Protein AF-A0A842R7E7-F1 (afdb_monomer_lite)

Foldseek 3Di:
DDPPPPVPDDDDDPPLLVLLQPAFFLVSLVVLLVVLVVLVVVLVVLCPPCPLVVLVVVLVVLNVVSVVQSVVCVVVVGTRDNVSSVSSSVSVVSSVVSCVVSVPDD

Structure (mmCIF, N/CA/C/O backbone):
data_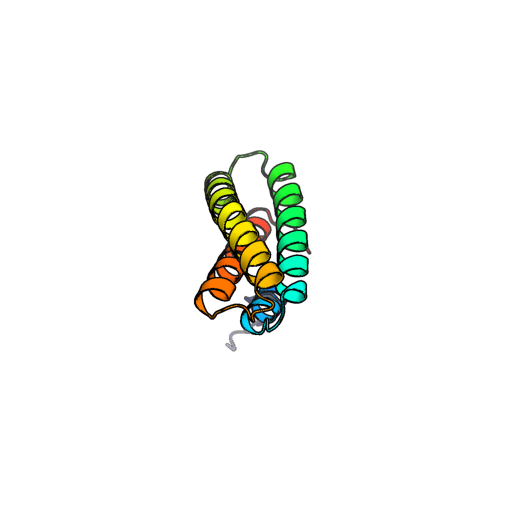AF-A0A842R7E7-F1
#
_entry.id   AF-A0A842R7E7-F1
#
loop_
_atom_site.group_PDB
_atom_site.id
_atom_site.type_symbol
_atom_site.label_atom_id
_atom_site.label_alt_id
_atom_site.label_comp_id
_atom_site.label_asym_id
_atom_site.label_entity_id
_atom_site.label_seq_id
_atom_site.pdbx_PDB_ins_code
_atom_site.Cartn_x
_atom_site.Cartn_y
_atom_site.Cartn_z
_atom_site.occupancy
_atom_site.B_iso_or_equiv
_atom_site.auth_seq_id
_atom_site.auth_comp_id
_atom_site.auth_asym_id
_atom_site.auth_atom_id
_atom_site.pdbx_PDB_model_num
ATOM 1 N N . MET A 1 1 ? -23.681 -11.125 -35.666 1.00 34.75 1 MET A N 1
ATOM 2 C CA . MET A 1 1 ? -22.249 -10.933 -35.370 1.00 34.75 1 MET A CA 1
ATOM 3 C C . MET A 1 1 ? -22.162 -10.675 -33.877 1.00 34.75 1 MET A C 1
ATOM 5 O O . MET A 1 1 ? -22.491 -9.588 -33.425 1.00 34.75 1 MET A O 1
ATOM 9 N N . THR A 1 2 ? -21.932 -11.731 -33.105 1.00 36.00 2 THR A N 1
ATOM 10 C CA . THR A 1 2 ? -21.932 -11.672 -31.642 1.00 36.00 2 THR A CA 1
ATOM 11 C C . THR A 1 2 ? -20.578 -11.124 -31.230 1.00 36.00 2 THR A C 1
ATOM 13 O O . THR A 1 2 ? -19.557 -11.721 -31.560 1.00 36.00 2 THR A O 1
ATOM 16 N N . ILE A 1 3 ? -20.560 -9.963 -30.580 1.00 36.88 3 ILE A N 1
ATOM 17 C CA . ILE A 1 3 ? -19.347 -9.458 -29.943 1.00 36.88 3 ILE A CA 1
ATOM 18 C C . ILE A 1 3 ? -19.001 -10.489 -28.869 1.00 36.88 3 ILE A C 1
ATOM 20 O O . ILE A 1 3 ? -19.717 -10.615 -27.877 1.00 36.88 3 ILE A O 1
ATOM 24 N N . SER A 1 4 ? -17.953 -11.277 -29.119 1.00 29.06 4 SER A N 1
ATOM 25 C CA . SER A 1 4 ? -17.272 -12.042 -28.083 1.00 29.06 4 SER A CA 1
ATOM 26 C C . SER A 1 4 ? -16.732 -11.019 -27.096 1.00 29.06 4 SER A C 1
ATOM 28 O O . SER A 1 4 ? -15.698 -10.396 -27.328 1.00 29.06 4 SER A O 1
ATOM 30 N N . LEU A 1 5 ? -17.484 -10.767 -26.030 1.00 39.00 5 LEU A N 1
ATOM 31 C CA . LEU A 1 5 ? -16.919 -10.188 -24.827 1.00 39.00 5 LEU A CA 1
ATOM 32 C C . LEU A 1 5 ? -16.039 -11.283 -24.228 1.00 39.00 5 LEU A C 1
ATOM 34 O O . LEU A 1 5 ? -16.482 -12.040 -23.365 1.00 39.00 5 LEU A O 1
ATOM 38 N N . ASP A 1 6 ? -14.795 -11.364 -24.703 1.00 37.47 6 ASP A N 1
ATOM 39 C CA . ASP A 1 6 ? -13.692 -11.964 -23.958 1.00 37.47 6 ASP A CA 1
ATOM 40 C C . ASP A 1 6 ? -13.470 -11.114 -22.699 1.00 37.47 6 ASP A C 1
ATOM 42 O O . ASP A 1 6 ? -12.553 -10.307 -22.568 1.00 37.47 6 ASP A O 1
ATOM 46 N N . TYR A 1 7 ? -14.393 -11.271 -21.754 1.00 42.31 7 TYR A N 1
ATOM 47 C CA . TYR A 1 7 ? -14.391 -10.696 -20.417 1.00 42.31 7 TYR A CA 1
ATOM 48 C C . TYR A 1 7 ? -13.424 -11.493 -19.531 1.00 42.31 7 TYR A C 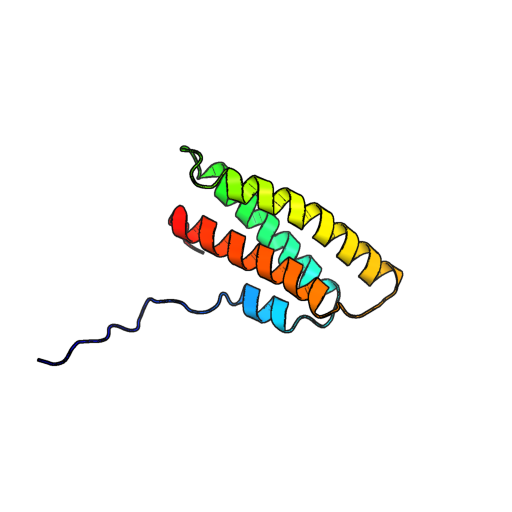1
ATOM 50 O O . TYR A 1 7 ? -13.783 -11.944 -18.447 1.00 42.31 7 TYR A O 1
ATOM 58 N N . LYS A 1 8 ? -12.216 -11.781 -20.030 1.00 38.97 8 LYS A N 1
ATOM 59 C CA . LYS A 1 8 ? -11.253 -12.634 -19.322 1.00 38.97 8 LYS A CA 1
ATOM 60 C C . LYS A 1 8 ? -10.059 -11.906 -18.722 1.00 38.97 8 LYS A C 1
ATOM 62 O O . LYS A 1 8 ? -9.396 -12.509 -17.894 1.00 38.97 8 LYS A O 1
ATOM 67 N N . GLU A 1 9 ? -9.820 -10.626 -19.017 1.00 42.84 9 GLU A N 1
ATOM 68 C CA . GLU A 1 9 ? -8.595 -9.958 -18.525 1.00 42.84 9 GLU A CA 1
ATOM 69 C C . GLU A 1 9 ? -8.764 -8.482 -18.111 1.00 42.84 9 GLU A C 1
ATOM 71 O O . GLU A 1 9 ? -7.784 -7.762 -17.943 1.00 42.84 9 GLU A O 1
ATOM 76 N N . SER A 1 10 ? -9.993 -7.988 -17.906 1.00 40.25 10 SER A N 1
ATOM 77 C CA . SER A 1 10 ? -10.224 -6.569 -17.585 1.00 40.25 10 SER A CA 1
ATOM 78 C C . SER A 1 10 ? -10.752 -6.352 -16.161 1.00 40.25 10 SER A C 1
ATOM 80 O O . SER A 1 10 ? -11.931 -6.555 -15.885 1.00 40.25 10 SER A O 1
ATOM 82 N N . LYS A 1 11 ? -9.865 -5.849 -15.288 1.00 48.53 11 LYS A N 1
ATOM 83 C CA . LYS A 1 11 ? -10.160 -5.084 -14.055 1.00 48.53 11 LYS A CA 1
ATOM 84 C C . LY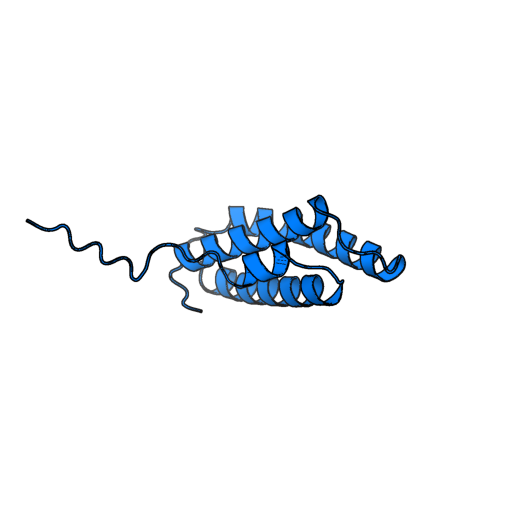S A 1 11 ? -10.843 -5.827 -12.898 1.00 48.53 11 LYS A C 1
ATOM 86 O O . LYS A 1 11 ? -11.844 -5.355 -12.359 1.00 48.53 11 LYS A O 1
ATOM 91 N N . ALA A 1 12 ? -10.253 -6.920 -12.421 1.00 55.56 12 ALA A N 1
ATOM 92 C CA . ALA A 1 12 ? -10.496 -7.301 -11.032 1.00 55.56 12 ALA A CA 1
ATOM 93 C C . ALA A 1 12 ? -9.923 -6.199 -10.125 1.00 55.56 12 ALA A C 1
ATOM 95 O O . ALA A 1 12 ? -8.774 -5.787 -10.292 1.00 55.56 12 ALA A O 1
ATOM 96 N N . ILE A 1 13 ? -10.733 -5.691 -9.193 1.00 61.47 13 ILE A N 1
ATOM 97 C CA . ILE A 1 13 ? -10.207 -4.930 -8.059 1.00 61.47 13 ILE A CA 1
ATOM 98 C C . ILE A 1 13 ? -9.125 -5.806 -7.423 1.00 61.47 13 ILE A C 1
ATOM 100 O O . ILE A 1 13 ? -9.394 -6.971 -7.133 1.00 61.47 13 ILE A O 1
ATOM 104 N N . SER A 1 14 ? -7.917 -5.267 -7.239 1.00 80.75 14 SER A N 1
ATOM 105 C CA . SER A 1 14 ? -6.827 -6.004 -6.599 1.00 80.75 14 SER A CA 1
ATOM 106 C C . SER A 1 14 ? -7.300 -6.597 -5.274 1.00 80.75 14 SER A C 1
ATOM 108 O O . SER A 1 14 ? -7.927 -5.904 -4.469 1.00 80.75 14 SER A O 1
ATOM 110 N N . GLU A 1 15 ? -6.992 -7.870 -5.030 1.00 85.94 15 GLU A N 1
ATOM 111 C CA . GLU A 1 15 ? -7.320 -8.546 -3.768 1.00 85.94 15 GLU A CA 1
ATOM 112 C C . GLU A 1 15 ? -6.781 -7.762 -2.563 1.00 85.94 15 GLU A C 1
ATOM 114 O O . GLU A 1 15 ? -7.428 -7.686 -1.518 1.00 85.94 15 GLU A O 1
ATOM 119 N N . LEU A 1 16 ? -5.641 -7.086 -2.744 1.00 89.06 16 LEU A N 1
ATOM 120 C CA . LEU A 1 16 ? -5.052 -6.204 -1.744 1.00 89.06 16 LEU A CA 1
ATOM 121 C C . LEU A 1 16 ? -5.941 -4.983 -1.455 1.00 89.06 16 LEU A C 1
ATOM 123 O O . LEU A 1 16 ? -6.074 -4.581 -0.301 1.00 89.06 16 LEU A O 1
ATOM 127 N N . LEU A 1 17 ? -6.610 -4.421 -2.469 1.00 91.12 17 LEU A N 1
ATOM 128 C CA . LEU A 1 17 ? -7.522 -3.287 -2.284 1.00 91.12 17 LEU A CA 1
ATOM 129 C C . LEU A 1 17 ? -8.770 -3.724 -1.509 1.00 91.12 17 LEU A C 1
ATOM 131 O O . LEU A 1 17 ? -9.210 -3.022 -0.597 1.00 91.12 17 LEU A O 1
ATOM 135 N N . ILE A 1 18 ? -9.294 -4.916 -1.811 1.00 90.12 18 ILE A N 1
ATOM 136 C CA . ILE A 1 18 ? -10.399 -5.526 -1.056 1.00 90.12 18 ILE A CA 1
ATOM 137 C C . ILE A 1 18 ? -9.975 -5.739 0.403 1.00 90.12 18 ILE A C 1
ATOM 139 O O . ILE A 1 18 ? -10.689 -5.310 1.314 1.00 90.12 18 ILE A O 1
ATOM 143 N N . LYS A 1 19 ? -8.789 -6.315 0.640 1.00 91.31 19 LYS A N 1
ATOM 144 C CA . LYS A 1 19 ? -8.232 -6.533 1.984 1.00 91.31 19 LYS A CA 1
ATOM 145 C C . LYS A 1 19 ? -8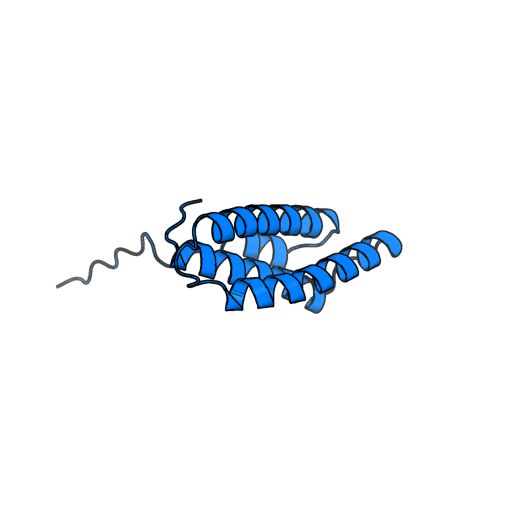.177 -5.231 2.793 1.00 91.31 19 LYS A C 1
ATOM 147 O O . LYS A 1 19 ? -8.664 -5.201 3.924 1.00 91.31 19 LYS A O 1
ATOM 152 N N . VAL A 1 20 ? -7.690 -4.140 2.198 1.00 93.44 20 VAL A N 1
ATOM 153 C CA . VAL A 1 20 ? -7.630 -2.817 2.847 1.00 93.44 20 VAL A CA 1
ATOM 154 C C . VAL A 1 20 ? -9.016 -2.249 3.148 1.00 93.44 20 VAL A C 1
ATOM 156 O O . VAL A 1 20 ? -9.260 -1.785 4.264 1.00 93.44 20 VAL A O 1
ATOM 159 N N . THR A 1 21 ? -9.954 -2.307 2.195 1.00 88.69 21 THR A N 1
ATOM 160 C CA . THR A 1 21 ? -11.314 -1.761 2.396 1.00 88.69 21 THR A CA 1
ATOM 161 C C . THR A 1 21 ? -12.055 -2.421 3.560 1.00 88.69 21 THR A C 1
ATOM 163 O O . THR A 1 21 ? -12.872 -1.784 4.233 1.00 88.69 21 THR A O 1
ATOM 166 N N . HIS A 1 22 ? -11.717 -3.676 3.853 1.00 89.75 22 HIS A N 1
ATOM 167 C CA . HIS A 1 22 ? -12.283 -4.448 4.952 1.00 89.75 22 HIS A CA 1
ATOM 168 C C . HIS A 1 22 ? -11.367 -4.561 6.173 1.00 89.75 22 HIS A C 1
ATOM 170 O O . HIS A 1 22 ? -11.740 -5.247 7.128 1.00 89.75 22 HIS A O 1
ATOM 176 N N . ALA A 1 23 ? -10.225 -3.868 6.197 1.00 91.56 23 ALA A N 1
ATOM 177 C CA . ALA A 1 23 ? -9.306 -3.899 7.325 1.00 91.56 23 ALA A CA 1
ATOM 178 C C . ALA A 1 23 ? -10.022 -3.469 8.614 1.00 91.56 23 ALA A C 1
ATOM 180 O O . ALA A 1 23 ? -10.737 -2.461 8.656 1.00 91.56 23 ALA A O 1
ATOM 181 N N . LYS A 1 24 ? -9.866 -4.275 9.666 1.00 90.44 24 LYS A N 1
ATOM 182 C CA . LYS A 1 24 ? -10.433 -4.018 11.001 1.00 90.44 24 LYS A CA 1
ATOM 183 C C . LYS A 1 24 ? -9.370 -3.959 12.088 1.00 90.44 24 LYS A C 1
ATOM 185 O O . LYS A 1 24 ? -9.715 -3.641 13.224 1.00 90.44 24 LYS A O 1
ATOM 190 N N . THR A 1 25 ? -8.129 -4.288 11.753 1.00 8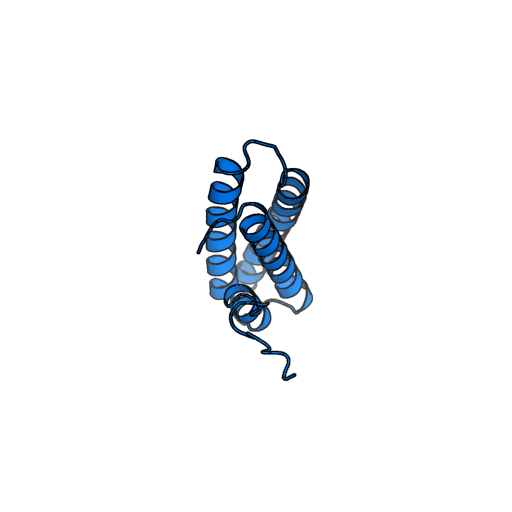9.06 25 THR A N 1
ATOM 191 C CA . THR A 1 25 ? -7.035 -4.439 12.704 1.00 89.06 25 THR A CA 1
ATOM 192 C C . THR A 1 25 ? -5.766 -3.795 12.155 1.00 89.06 25 THR A C 1
ATOM 194 O O . THR A 1 25 ? -5.685 -3.500 10.959 1.00 89.06 25 THR A O 1
ATOM 197 N N . PHE A 1 26 ? -4.825 -3.546 13.061 1.00 91.06 26 PHE A N 1
ATOM 198 C CA . PHE A 1 26 ? -3.503 -3.005 12.769 1.00 91.06 26 PHE A CA 1
ATOM 199 C C . PHE A 1 26 ? -2.729 -3.915 11.810 1.00 91.06 26 PHE A C 1
ATOM 201 O O . PHE A 1 26 ? -2.256 -3.456 10.777 1.00 91.06 26 PHE A O 1
ATOM 208 N N . GLU A 1 27 ? -2.719 -5.214 12.102 1.00 93.00 27 GLU A N 1
ATOM 209 C CA . GLU A 1 27 ? -1.926 -6.235 11.412 1.00 93.00 27 GLU A CA 1
ATOM 210 C C . GLU A 1 27 ? -2.288 -6.309 9.925 1.00 93.00 27 GLU A C 1
ATOM 212 O O . GLU A 1 27 ? -1.421 -6.405 9.066 1.00 93.00 27 GLU A O 1
ATOM 217 N N . ILE A 1 28 ? -3.576 -6.165 9.584 1.00 93.62 28 ILE A N 1
ATOM 218 C CA . ILE A 1 28 ? -4.013 -6.150 8.181 1.00 93.62 28 ILE A CA 1
ATOM 219 C C . ILE A 1 28 ? -3.395 -4.969 7.421 1.00 93.62 28 ILE A C 1
ATOM 221 O O . ILE A 1 28 ? -3.036 -5.116 6.251 1.00 93.62 28 ILE A O 1
ATOM 225 N N . LEU A 1 29 ? -3.325 -3.793 8.050 1.00 94.94 29 LEU A N 1
ATOM 226 C CA . LEU A 1 29 ? -2.755 -2.600 7.427 1.00 94.94 29 LEU A CA 1
ATOM 227 C C . LEU A 1 29 ? -1.229 -2.674 7.365 1.00 94.94 29 LEU A C 1
ATOM 229 O O . LEU A 1 29 ? -0.667 -2.290 6.344 1.00 94.94 29 LEU A O 1
ATOM 233 N N . GLU A 1 30 ? -0.585 -3.208 8.400 1.00 95.56 30 GLU A N 1
ATOM 234 C CA . GLU A 1 30 ? 0.861 -3.445 8.439 1.00 95.56 30 GLU A CA 1
ATOM 235 C C . GLU A 1 30 ? 1.301 -4.409 7.328 1.00 95.56 30 GLU A C 1
ATOM 237 O O . GLU A 1 30 ? 2.077 -4.017 6.460 1.00 95.56 30 GLU A O 1
ATOM 242 N N . GLU A 1 31 ? 0.693 -5.597 7.238 1.00 95.31 31 GLU A N 1
ATOM 243 C CA . GLU A 1 31 ? 0.966 -6.569 6.165 1.00 95.31 31 GLU A CA 1
ATOM 244 C C . GLU A 1 31 ? 0.722 -5.978 4.766 1.00 95.31 31 GLU A C 1
ATOM 246 O O . GLU A 1 31 ? 1.382 -6.325 3.784 1.00 95.31 31 GLU A O 1
ATOM 251 N N . THR A 1 32 ? -0.279 -5.099 4.641 1.00 94.69 32 THR A N 1
ATOM 252 C CA . THR A 1 32 ? -0.547 -4.418 3.370 1.00 94.69 32 THR A CA 1
ATOM 253 C C . THR A 1 32 ? 0.578 -3.442 3.039 1.00 94.69 32 THR A C 1
ATOM 255 O O . THR A 1 32 ? 1.000 -3.386 1.883 1.00 94.69 32 THR A O 1
ATOM 258 N N . LEU A 1 33 ? 1.062 -2.680 4.022 1.00 96.31 33 LEU A N 1
ATOM 259 C CA . LEU A 1 33 ? 2.145 -1.726 3.821 1.00 96.31 33 LEU A CA 1
ATOM 260 C C . LEU A 1 33 ? 3.423 -2.426 3.370 1.00 96.31 33 LEU A C 1
ATOM 262 O O . LEU A 1 33 ? 3.964 -2.040 2.337 1.00 96.31 33 LEU A O 1
ATOM 266 N N . GLU A 1 34 ? 3.823 -3.493 4.062 1.00 96.12 34 GLU A N 1
ATOM 267 C CA . GLU A 1 34 ? 5.005 -4.291 3.712 1.00 96.12 34 GLU A CA 1
ATOM 268 C C . GLU A 1 34 ? 4.941 -4.761 2.254 1.00 96.12 34 GLU A C 1
ATOM 270 O O . GLU A 1 34 ? 5.873 -4.557 1.473 1.00 96.12 34 GLU A O 1
ATOM 275 N N . LYS A 1 35 ? 3.788 -5.301 1.831 1.00 94.62 35 LYS A N 1
ATOM 276 C CA . LYS A 1 35 ? 3.601 -5.753 0.448 1.00 94.62 35 LYS A CA 1
ATOM 277 C C . LYS A 1 35 ? 3.716 -4.614 -0.564 1.00 94.62 35 LYS A C 1
ATOM 279 O O . LYS A 1 35 ? 4.257 -4.810 -1.652 1.00 94.62 35 LYS A O 1
ATOM 284 N N . ILE A 1 36 ? 3.175 -3.440 -0.240 1.00 95.25 36 ILE A N 1
ATOM 285 C CA . ILE A 1 36 ? 3.264 -2.260 -1.106 1.00 95.25 36 ILE A CA 1
ATOM 286 C C . ILE A 1 36 ? 4.718 -1.793 -1.213 1.00 95.25 36 ILE A C 1
ATOM 288 O O . ILE A 1 36 ? 5.163 -1.496 -2.319 1.00 95.25 36 ILE A O 1
ATOM 292 N N . GLU A 1 37 ? 5.456 -1.743 -0.104 1.00 96.06 37 GLU A N 1
ATOM 293 C CA . GLU A 1 37 ? 6.868 -1.348 -0.088 1.00 96.06 37 GLU A CA 1
ATOM 294 C C . GLU A 1 37 ? 7.728 -2.280 -0.949 1.00 96.06 37 GLU A C 1
ATOM 296 O O . GLU A 1 37 ? 8.475 -1.802 -1.806 1.00 96.06 37 GLU A O 1
ATOM 301 N N . GLU A 1 38 ? 7.561 -3.597 -0.804 1.00 95.31 38 GLU A N 1
ATOM 302 C CA . GLU A 1 38 ? 8.219 -4.593 -1.661 1.00 95.31 38 GLU A CA 1
ATOM 303 C C . GLU A 1 38 ? 7.933 -4.355 -3.148 1.00 95.31 38 GLU A C 1
ATOM 305 O O . GLU A 1 38 ? 8.840 -4.370 -3.986 1.00 95.31 38 GLU A O 1
ATOM 310 N N . ASP A 1 39 ? 6.667 -4.107 -3.487 1.00 94.56 39 ASP A N 1
ATOM 311 C CA . ASP A 1 39 ? 6.268 -3.870 -4.868 1.00 94.56 39 ASP A CA 1
ATOM 312 C C . ASP A 1 39 ? 6.839 -2.548 -5.402 1.00 94.56 39 ASP A C 1
ATOM 314 O O . ASP A 1 39 ? 7.196 -2.477 -6.576 1.00 94.56 39 ASP A O 1
ATOM 318 N N . PHE A 1 40 ? 6.979 -1.508 -4.574 1.00 94.62 40 PHE A N 1
ATOM 319 C CA . PHE A 1 40 ? 7.606 -0.246 -4.985 1.00 94.62 40 PHE A CA 1
ATOM 320 C C . PHE A 1 40 ? 9.120 -0.358 -5.172 1.00 94.62 40 PHE A C 1
ATOM 322 O O . PHE A 1 40 ? 9.659 0.290 -6.072 1.00 94.62 40 PHE A O 1
ATOM 329 N N . ILE A 1 41 ? 9.803 -1.216 -4.409 1.00 93.75 41 ILE A N 1
ATOM 330 C CA . ILE A 1 41 ? 11.204 -1.578 -4.678 1.00 93.75 41 ILE A CA 1
ATOM 331 C C . ILE A 1 41 ? 11.307 -2.248 -6.056 1.00 93.75 41 ILE A C 1
ATOM 333 O O . ILE A 1 41 ? 12.164 -1.887 -6.871 1.00 93.75 41 ILE A O 1
ATOM 337 N N . LEU A 1 42 ? 10.395 -3.178 -6.353 1.00 93.06 42 LEU A N 1
ATOM 338 C CA . LEU A 1 42 ? 10.341 -3.853 -7.647 1.00 93.06 42 LEU A CA 1
ATOM 339 C C . LEU A 1 42 ? 10.053 -2.870 -8.793 1.00 93.06 42 LEU A C 1
ATOM 341 O O . LEU A 1 42 ? 10.797 -2.856 -9.774 1.00 93.06 42 LEU A O 1
ATOM 345 N N . ILE A 1 43 ? 9.043 -2.008 -8.647 1.00 93.12 43 ILE A N 1
ATOM 346 C CA . ILE A 1 43 ? 8.701 -0.939 -9.601 1.00 93.12 43 ILE A CA 1
ATOM 347 C C . ILE A 1 43 ? 9.924 -0.062 -9.871 1.00 93.12 43 ILE A C 1
ATOM 349 O O . ILE A 1 43 ? 10.284 0.138 -11.028 1.00 93.12 43 ILE A O 1
ATOM 353 N N . HIS A 1 44 ? 10.599 0.411 -8.820 1.00 93.00 44 HIS A N 1
ATOM 354 C CA . HIS A 1 44 ? 11.766 1.279 -8.958 1.00 93.00 44 HIS A CA 1
ATOM 355 C C . HIS A 1 44 ? 12.906 0.601 -9.729 1.00 93.00 44 HIS A C 1
ATOM 357 O O . HIS A 1 44 ? 13.528 1.224 -10.583 1.00 93.00 44 HIS A O 1
ATOM 363 N N . SER A 1 45 ? 13.145 -0.691 -9.483 1.00 92.12 45 SER A N 1
ATOM 364 C CA . SER A 1 45 ? 14.177 -1.450 -10.203 1.00 92.12 45 SER A CA 1
ATOM 365 C C . SER A 1 45 ? 13.858 -1.694 -11.687 1.00 92.12 45 SER A C 1
ATOM 367 O O . SER A 1 45 ? 14.778 -1.873 -12.483 1.00 92.12 45 SER A O 1
ATOM 369 N N . HIS A 1 46 ? 12.576 -1.692 -12.069 1.00 91.62 46 HIS A N 1
ATOM 370 C CA . HIS A 1 46 ? 12.121 -1.944 -13.443 1.00 91.62 46 HIS A CA 1
ATOM 371 C C . HIS A 1 46 ? 11.849 -0.658 -14.240 1.00 91.62 46 HIS A C 1
ATOM 373 O O . HIS A 1 46 ? 11.812 -0.697 -15.473 1.00 91.62 46 HIS A O 1
ATOM 379 N N . ASP A 1 47 ? 11.677 0.487 -13.575 1.00 90.94 47 ASP A N 1
ATOM 380 C CA . ASP A 1 47 ? 11.371 1.768 -14.215 1.00 90.94 47 ASP A CA 1
ATOM 381 C C . ASP A 1 47 ? 12.615 2.483 -14.768 1.00 90.94 47 ASP A C 1
ATOM 383 O O . ASP A 1 47 ? 13.007 3.565 -14.329 1.00 90.94 47 ASP A O 1
ATOM 387 N N . THR A 1 48 ? 13.238 1.888 -15.782 1.00 87.88 48 THR A N 1
ATOM 388 C CA . THR A 1 48 ? 14.465 2.419 -16.406 1.00 87.88 48 THR A CA 1
ATOM 389 C C . THR A 1 48 ? 14.272 3.758 -17.126 1.00 87.88 48 THR A C 1
ATOM 391 O O . THR A 1 48 ? 15.243 4.479 -17.343 1.00 87.88 48 THR A O 1
ATOM 394 N N . ASN A 1 49 ? 13.031 4.107 -17.478 1.00 89.00 49 ASN A N 1
ATOM 395 C CA . ASN A 1 49 ? 12.687 5.314 -18.235 1.00 89.00 49 ASN A CA 1
ATOM 396 C C . ASN A 1 49 ? 11.973 6.387 -17.389 1.00 89.00 49 ASN A C 1
ATOM 398 O O . ASN A 1 49 ? 11.567 7.415 -17.933 1.00 89.00 49 ASN A O 1
ATOM 402 N N . GLY A 1 50 ? 11.795 6.162 -16.082 1.00 89.81 50 GLY A N 1
ATOM 403 C CA . GLY A 1 50 ? 11.163 7.120 -15.169 1.00 89.81 50 GLY A CA 1
ATOM 404 C C . GLY A 1 50 ? 9.662 7.335 -15.402 1.00 89.81 50 GLY A C 1
ATOM 405 O O . GLY A 1 50 ? 9.127 8.393 -15.065 1.00 89.81 50 GLY A O 1
ATOM 406 N N . TYR A 1 51 ? 8.955 6.362 -15.980 1.00 87.81 51 TYR A N 1
ATOM 407 C CA . TYR A 1 51 ? 7.515 6.442 -16.244 1.00 87.81 51 TYR A CA 1
ATOM 408 C C . TYR A 1 51 ? 6.650 6.458 -14.984 1.00 87.81 51 TYR A C 1
ATOM 410 O O . TYR A 1 51 ? 5.463 6.797 -15.071 1.00 87.81 51 TYR A O 1
ATOM 418 N N . THR A 1 52 ? 7.222 6.077 -13.843 1.00 91.19 52 THR A N 1
ATOM 419 C CA . THR A 1 52 ? 6.553 5.985 -12.547 1.00 91.19 52 THR A CA 1
ATOM 420 C C . THR A 1 52 ? 7.066 6.995 -11.511 1.00 91.19 52 THR A C 1
ATOM 422 O O . THR A 1 52 ? 6.557 7.026 -10.394 1.00 91.19 52 THR A O 1
ATOM 425 N N . ALA A 1 53 ? 8.013 7.873 -11.870 1.00 89.81 53 ALA A N 1
ATOM 426 C CA . ALA A 1 53 ? 8.707 8.758 -10.926 1.00 89.81 53 ALA A CA 1
ATOM 427 C C . ALA A 1 53 ? 7.767 9.637 -10.073 1.00 89.81 53 ALA A C 1
ATOM 429 O O . ALA A 1 53 ? 7.882 9.658 -8.850 1.00 89.81 53 ALA A O 1
ATOM 430 N N . SER A 1 54 ? 6.778 10.298 -10.684 1.00 91.88 54 SER A N 1
ATOM 431 C CA . SER A 1 54 ? 5.802 11.123 -9.950 1.00 91.88 54 SER A CA 1
ATOM 432 C C . SER A 1 54 ? 4.887 10.304 -9.031 1.00 91.88 54 SER A C 1
ATOM 434 O O . SER A 1 54 ? 4.416 10.793 -8.003 1.00 91.88 54 SER A O 1
ATOM 436 N N . TYR A 1 55 ? 4.644 9.038 -9.370 1.00 93.38 55 TYR A N 1
ATOM 437 C CA . TYR A 1 55 ? 3.882 8.121 -8.529 1.00 93.38 55 TYR A CA 1
ATOM 438 C C . TYR A 1 55 ? 4.734 7.622 -7.359 1.00 93.38 55 TYR A C 1
ATOM 440 O O . TYR A 1 55 ? 4.214 7.493 -6.257 1.00 93.38 55 TYR A O 1
ATOM 448 N N . LEU A 1 56 ? 6.044 7.432 -7.547 1.00 92.75 56 LEU A N 1
ATOM 449 C CA . LEU A 1 56 ? 6.966 7.143 -6.447 1.00 92.75 56 LEU A CA 1
ATOM 450 C C . LEU A 1 56 ? 7.020 8.307 -5.444 1.00 92.75 56 LEU A C 1
ATOM 452 O O . LEU A 1 56 ? 6.951 8.083 -4.238 1.00 92.75 56 LEU A O 1
ATOM 456 N N . GLU A 1 57 ? 7.058 9.554 -5.917 1.00 94.12 57 GLU A N 1
ATOM 457 C CA . GLU A 1 57 ? 6.978 10.733 -5.040 1.00 94.12 57 GLU A CA 1
ATOM 458 C C . GLU A 1 57 ? 5.677 10.750 -4.226 1.00 94.12 57 GLU A C 1
ATOM 460 O O . GLU A 1 57 ? 5.698 10.958 -3.009 1.00 94.12 57 GLU A O 1
ATOM 465 N N . ARG A 1 58 ? 4.536 10.472 -4.873 1.00 95.81 58 ARG A N 1
ATOM 466 C CA . ARG A 1 58 ? 3.246 10.360 -4.178 1.00 95.81 58 ARG A CA 1
ATOM 467 C C . ARG A 1 58 ? 3.249 9.218 -3.162 1.00 95.81 58 ARG A C 1
ATOM 469 O O . ARG A 1 58 ? 2.748 9.404 -2.054 1.00 95.81 58 ARG A O 1
ATOM 476 N N . PHE A 1 59 ? 3.832 8.076 -3.512 1.00 96.62 59 PHE A N 1
ATOM 477 C CA . PHE A 1 59 ? 3.981 6.938 -2.614 1.00 96.62 59 PHE A CA 1
ATOM 478 C C . PHE A 1 59 ? 4.772 7.312 -1.358 1.00 96.62 59 PHE A C 1
ATOM 480 O O . PHE A 1 59 ? 4.300 7.033 -0.264 1.00 96.62 59 PHE A O 1
ATOM 487 N N . LEU A 1 60 ? 5.901 8.017 -1.479 1.00 95.44 60 LEU A N 1
ATOM 488 C CA . LEU A 1 60 ? 6.703 8.438 -0.321 1.00 95.44 60 LEU A CA 1
ATOM 489 C C . LEU A 1 60 ? 5.934 9.376 0.626 1.00 95.44 60 LEU A C 1
ATOM 491 O O . LEU A 1 60 ? 6.090 9.302 1.848 1.00 95.44 60 LEU A O 1
ATOM 495 N N . VAL A 1 61 ? 5.068 10.238 0.082 1.00 96.81 61 VAL A N 1
ATOM 496 C CA . VAL A 1 61 ? 4.175 11.082 0.894 1.00 96.81 61 VAL A CA 1
ATOM 497 C C . VAL A 1 61 ? 3.162 10.228 1.658 1.00 96.81 61 VAL A C 1
ATOM 499 O O . VAL A 1 61 ? 2.978 10.428 2.862 1.00 96.81 61 VAL A O 1
ATOM 502 N N . LEU A 1 62 ? 2.523 9.274 0.977 1.00 97.50 62 LEU A N 1
ATOM 503 C CA . LEU A 1 62 ? 1.550 8.366 1.588 1.00 97.50 62 LEU A CA 1
ATOM 504 C C . LEU A 1 62 ? 2.206 7.424 2.605 1.00 97.50 62 LEU A C 1
ATOM 506 O O . LEU A 1 62 ? 1.628 7.184 3.658 1.00 97.50 62 LEU A O 1
ATOM 510 N N . LEU A 1 63 ? 3.433 6.966 2.354 1.00 97.62 63 LEU A N 1
ATOM 511 C CA . LEU A 1 63 ? 4.209 6.102 3.245 1.00 97.62 63 LEU A CA 1
ATOM 512 C C . LEU A 1 63 ? 4.429 6.760 4.611 1.00 97.62 63 LEU A C 1
ATOM 514 O O . LEU A 1 63 ? 4.176 6.161 5.656 1.00 97.62 63 LEU A O 1
ATOM 518 N N . LYS A 1 64 ? 4.806 8.044 4.615 1.00 97.06 64 LYS A N 1
ATOM 519 C CA . LYS A 1 64 ? 4.938 8.813 5.858 1.00 97.06 64 LYS A CA 1
ATOM 520 C C . LYS A 1 64 ? 3.617 8.882 6.632 1.00 97.06 64 LYS A C 1
ATOM 522 O O . LYS A 1 64 ? 3.628 8.788 7.858 1.00 97.06 64 LYS A O 1
ATOM 527 N N . GLN A 1 65 ? 2.492 9.052 5.936 1.00 97.19 65 GLN A N 1
ATOM 528 C CA . GLN A 1 65 ? 1.166 9.066 6.562 1.00 97.19 65 GLN A CA 1
ATOM 529 C C . GLN A 1 65 ? 0.781 7.680 7.094 1.00 97.19 65 GLN A C 1
ATOM 531 O O . GLN A 1 65 ? 0.296 7.578 8.218 1.00 97.19 65 GLN A O 1
ATOM 536 N N . ALA A 1 66 ? 1.048 6.620 6.330 1.00 97.06 66 ALA A N 1
ATOM 537 C CA . ALA A 1 66 ? 0.772 5.242 6.714 1.00 97.06 66 ALA A CA 1
ATOM 538 C C . ALA A 1 66 ? 1.503 4.860 8.008 1.00 97.06 66 ALA A C 1
ATOM 540 O O . ALA A 1 66 ? 0.865 4.363 8.932 1.00 97.06 66 ALA A O 1
ATOM 541 N N . HIS A 1 67 ? 2.793 5.188 8.146 1.00 97.25 67 HIS A N 1
ATOM 542 C CA . HIS A 1 67 ? 3.523 4.942 9.395 1.00 97.25 67 HIS A CA 1
ATOM 543 C C . HIS A 1 67 ? 2.940 5.704 10.592 1.00 97.25 67 HIS A C 1
ATOM 545 O O . HIS A 1 67 ? 2.827 5.148 11.681 1.00 97.25 67 HIS A O 1
ATOM 551 N N . GLN A 1 68 ? 2.524 6.962 10.409 1.00 96.00 68 GLN A N 1
ATOM 552 C CA . GLN A 1 68 ? 1.879 7.731 11.482 1.00 96.00 68 GLN A CA 1
ATOM 553 C C . GLN A 1 68 ? 0.538 7.120 11.904 1.00 96.00 68 GLN A C 1
ATOM 555 O O . GLN A 1 68 ? 0.213 7.102 13.092 1.00 96.00 68 GLN A O 1
ATOM 560 N N . ILE A 1 69 ? -0.231 6.612 10.939 1.00 95.62 69 ILE A N 1
ATOM 561 C CA . ILE A 1 69 ? -1.489 5.906 11.185 1.00 95.62 69 ILE A CA 1
ATOM 562 C C . ILE A 1 69 ? -1.226 4.612 11.959 1.00 95.62 69 ILE A C 1
ATOM 564 O O . ILE A 1 69 ? -1.877 4.390 12.977 1.00 95.62 69 ILE A O 1
ATOM 568 N N . LEU A 1 70 ? -0.263 3.794 11.522 1.00 95.44 70 LEU A N 1
ATOM 569 C CA . LEU A 1 70 ? 0.099 2.540 12.188 1.00 95.44 70 LEU A CA 1
ATOM 570 C C . LEU A 1 70 ? 0.504 2.781 13.645 1.00 95.44 70 LEU A C 1
ATOM 572 O O . LEU A 1 70 ? -0.104 2.192 14.535 1.00 95.44 70 LEU A O 1
ATOM 576 N N . LEU A 1 71 ? 1.417 3.724 13.901 1.00 94.56 71 LEU A N 1
ATOM 577 C CA . LEU A 1 71 ? 1.821 4.094 15.265 1.00 94.56 71 LEU A CA 1
ATOM 578 C C . LEU A 1 71 ? 0.621 4.510 16.125 1.00 94.56 71 LEU A C 1
ATOM 580 O O . LEU A 1 71 ? 0.447 4.039 17.243 1.00 94.56 71 LEU A O 1
ATOM 584 N N . ARG A 1 72 ? -0.266 5.354 15.586 1.00 94.06 72 ARG A N 1
ATOM 585 C CA . ARG A 1 72 ? -1.468 5.807 16.299 1.00 94.06 72 ARG A CA 1
ATOM 586 C C . ARG A 1 72 ? -2.420 4.651 16.629 1.00 94.06 72 ARG A C 1
ATOM 588 O O . ARG A 1 72 ? -3.045 4.671 17.692 1.00 94.06 72 ARG A O 1
ATOM 595 N N . ILE A 1 73 ? -2.605 3.718 15.697 1.00 92.38 73 ILE A N 1
ATOM 596 C CA . ILE A 1 73 ? -3.484 2.552 15.844 1.00 92.38 73 ILE A CA 1
ATOM 597 C C . ILE A 1 73 ? -2.929 1.613 16.915 1.00 92.38 73 ILE A C 1
ATOM 599 O O . ILE A 1 73 ? -3.702 1.222 17.793 1.00 92.38 73 ILE A O 1
ATOM 603 N N . ASP A 1 74 ? -1.630 1.308 16.863 1.00 92.06 74 ASP A N 1
ATOM 604 C CA . ASP A 1 74 ? -0.946 0.430 17.817 1.00 92.06 74 ASP A CA 1
ATOM 605 C C . ASP A 1 74 ? -0.965 1.026 19.234 1.00 92.06 74 ASP A C 1
ATOM 607 O O . ASP A 1 74 ? -1.543 0.439 20.155 1.00 92.06 74 ASP A O 1
ATOM 611 N N . ASP A 1 75 ? -0.507 2.276 19.382 1.00 89.38 75 ASP A N 1
ATOM 612 C CA . ASP A 1 75 ? -0.451 2.989 20.667 1.00 89.38 75 ASP A CA 1
ATOM 613 C C . ASP A 1 75 ? -1.818 3.061 21.362 1.00 89.38 75 ASP A C 1
ATOM 615 O O . ASP A 1 75 ? -1.932 2.952 22.587 1.00 89.38 75 ASP A O 1
ATOM 619 N N . LYS A 1 76 ? -2.886 3.277 20.584 1.00 87.81 76 LYS A N 1
ATOM 620 C CA . LYS A 1 76 ? -4.246 3.456 21.116 1.00 87.81 76 LYS A CA 1
ATOM 621 C C . LYS A 1 76 ? -5.068 2.169 21.108 1.00 87.81 76 LYS A C 1
ATOM 623 O O . LYS A 1 76 ? -6.208 2.202 21.578 1.00 87.81 76 LYS A O 1
ATOM 628 N N . LYS A 1 77 ? -4.537 1.069 20.560 1.00 88.19 77 LYS A N 1
ATOM 629 C CA . LYS A 1 77 ? -5.264 -0.185 20.282 1.00 88.19 77 LYS A CA 1
ATOM 630 C C . LYS A 1 77 ? -6.619 0.060 19.611 1.00 88.19 77 LYS A C 1
ATOM 632 O O . LYS A 1 77 ? -7.638 -0.539 19.964 1.00 88.19 77 LYS A O 1
ATOM 637 N N . GLN A 1 78 ? -6.651 1.017 18.686 1.00 90.38 78 GLN A N 1
ATOM 638 C CA . GLN A 1 78 ? -7.874 1.440 18.007 1.00 90.38 78 GLN A CA 1
ATOM 639 C C . GLN A 1 78 ? -8.040 0.712 16.682 1.00 90.38 78 GLN A C 1
ATOM 641 O O . GLN A 1 78 ? -7.086 0.229 16.093 1.00 90.38 78 GLN A O 1
ATOM 646 N N . LYS A 1 79 ? -9.273 0.651 16.184 1.00 90.94 79 LYS A N 1
ATOM 647 C CA . LYS A 1 79 ? -9.509 0.213 14.808 1.00 90.94 79 LYS A CA 1
ATOM 648 C C . LYS A 1 79 ? -9.164 1.354 13.846 1.00 90.94 79 LYS A C 1
ATOM 650 O O . LYS A 1 79 ? -9.386 2.515 14.210 1.00 90.94 79 LYS A O 1
ATOM 655 N N . PRO A 1 80 ? -8.681 1.046 12.632 1.00 93.38 80 PRO A N 1
ATOM 656 C CA . PRO A 1 80 ? -8.484 2.064 11.614 1.00 93.38 80 PRO A CA 1
ATOM 657 C C . PRO A 1 80 ? -9.813 2.713 11.217 1.00 93.38 80 PRO A C 1
ATOM 659 O O . PRO A 1 80 ? -10.840 2.035 11.084 1.00 93.38 80 PRO A O 1
ATOM 662 N N . SER A 1 81 ? -9.794 4.028 11.018 1.00 94.94 81 SER A N 1
ATOM 663 C CA . SER A 1 81 ? -10.940 4.785 10.517 1.00 94.94 81 SER A CA 1
ATOM 664 C C . SER A 1 81 ? -11.180 4.527 9.022 1.00 94.94 81 SER A C 1
ATOM 666 O O . SER A 1 81 ? -10.434 3.812 8.346 1.00 94.94 81 SER A O 1
ATOM 668 N N . ILE A 1 82 ? -12.266 5.080 8.477 1.00 94.81 82 ILE A N 1
ATOM 669 C CA . ILE A 1 82 ? -12.536 5.003 7.033 1.00 94.81 82 ILE A CA 1
ATOM 670 C C . ILE A 1 82 ? -11.480 5.797 6.259 1.00 94.81 82 ILE A C 1
ATOM 672 O O . ILE A 1 82 ? -10.950 5.295 5.272 1.00 94.81 82 ILE A O 1
ATOM 676 N N . GLU A 1 83 ? -11.147 6.995 6.731 1.00 95.19 83 GLU A N 1
ATOM 677 C CA . GLU A 1 83 ? -10.150 7.885 6.134 1.00 95.19 83 GLU A CA 1
ATOM 678 C C . GLU A 1 83 ? -8.761 7.247 6.155 1.00 95.19 83 GLU A C 1
ATOM 680 O O . GLU A 1 83 ? -8.037 7.293 5.167 1.00 95.19 83 GLU A O 1
ATOM 685 N N . GLU A 1 84 ? -8.412 6.582 7.252 1.00 95.44 84 GLU A N 1
ATOM 686 C CA . GLU A 1 84 ? -7.138 5.878 7.364 1.00 95.44 84 GLU A CA 1
ATOM 687 C C . GLU A 1 84 ? -7.055 4.711 6.394 1.00 95.44 84 GLU A C 1
ATOM 689 O O . GLU A 1 84 ? -6.073 4.592 5.671 1.00 95.44 84 GLU A O 1
ATOM 694 N N . ARG A 1 85 ? -8.109 3.894 6.286 1.00 95.81 85 ARG A N 1
ATOM 695 C CA . ARG A 1 85 ? -8.158 2.837 5.263 1.00 95.81 85 ARG A CA 1
ATOM 696 C C . ARG A 1 85 ? -8.101 3.401 3.849 1.00 95.81 85 ARG A C 1
ATOM 698 O O . ARG A 1 85 ? -7.538 2.753 2.973 1.00 95.81 85 ARG A O 1
ATOM 705 N N . ALA A 1 86 ? -8.642 4.597 3.619 1.00 95.44 86 ALA A N 1
ATOM 706 C CA . ALA A 1 86 ? -8.561 5.252 2.320 1.00 95.44 86 ALA A CA 1
ATOM 707 C C . ALA A 1 86 ? -7.116 5.617 1.939 1.00 95.44 86 ALA A C 1
ATOM 709 O O . ALA A 1 86 ? -6.767 5.459 0.773 1.00 95.44 86 ALA A O 1
ATOM 710 N N . VAL A 1 87 ? -6.260 6.003 2.897 1.00 96.94 87 VAL A N 1
ATOM 711 C CA . VAL A 1 87 ? -4.821 6.241 2.645 1.00 96.94 87 VAL A CA 1
ATOM 712 C C . VAL A 1 87 ? -4.151 4.974 2.110 1.00 96.94 87 VAL A C 1
ATOM 714 O O . VAL A 1 87 ? -3.521 5.004 1.057 1.00 96.94 87 VAL A O 1
ATOM 717 N N . PHE A 1 88 ? -4.353 3.835 2.776 1.00 96.81 88 PHE A N 1
ATOM 718 C CA . PHE A 1 88 ? -3.817 2.551 2.310 1.00 96.81 88 PHE A CA 1
ATOM 719 C C . PHE A 1 88 ? -4.442 2.134 0.973 1.00 96.81 88 PHE A C 1
ATOM 721 O O . PHE A 1 88 ? -3.754 1.598 0.109 1.00 96.81 88 PHE A O 1
ATOM 728 N N . GLY A 1 89 ? -5.730 2.418 0.763 1.00 95.81 89 GLY A N 1
ATOM 729 C CA . GLY A 1 89 ? -6.413 2.142 -0.499 1.00 95.81 89 GLY A CA 1
ATOM 730 C C . GLY A 1 89 ? -5.818 2.933 -1.665 1.00 95.81 89 GLY A C 1
ATOM 731 O O . GLY A 1 89 ? -5.623 2.378 -2.746 1.00 95.81 89 GLY A O 1
ATOM 732 N N . GLU A 1 90 ? -5.461 4.198 -1.434 1.00 95.88 90 GLU A N 1
ATOM 733 C CA . GLU A 1 90 ? -4.749 5.024 -2.410 1.00 95.88 90 GLU A CA 1
ATOM 734 C C . GLU A 1 90 ? -3.375 4.428 -2.736 1.00 95.88 90 GLU A C 1
ATOM 736 O O . GLU A 1 90 ? -3.025 4.310 -3.909 1.00 95.88 90 GLU A O 1
ATOM 741 N N . MET A 1 91 ? -2.630 3.974 -1.723 1.00 96.81 91 MET A N 1
ATOM 742 C CA . MET A 1 91 ? -1.334 3.320 -1.929 1.00 96.81 91 MET A CA 1
ATOM 743 C C . MET A 1 91 ? -1.458 2.037 -2.763 1.00 96.81 91 MET A C 1
ATOM 745 O O . MET A 1 91 ? -0.653 1.818 -3.669 1.00 96.81 91 MET A O 1
ATOM 749 N N . VAL A 1 92 ? -2.484 1.211 -2.520 1.00 95.69 92 VAL A N 1
ATOM 750 C CA . VAL A 1 92 ? -2.738 0.005 -3.327 1.00 95.69 92 VAL A CA 1
ATOM 751 C C . VAL A 1 92 ? -3.084 0.363 -4.772 1.00 95.69 92 VAL A C 1
ATOM 753 O O . VAL A 1 92 ? -2.541 -0.248 -5.690 1.00 95.69 92 VAL A O 1
ATOM 756 N N . ALA A 1 93 ? -3.944 1.360 -4.992 1.00 93.12 93 ALA A N 1
ATOM 757 C CA . ALA A 1 93 ? -4.316 1.790 -6.339 1.00 93.12 93 ALA A CA 1
ATOM 758 C C . ALA A 1 93 ? -3.109 2.343 -7.118 1.00 93.12 93 ALA A C 1
ATOM 760 O O . ALA A 1 93 ? -2.927 2.039 -8.298 1.00 93.12 93 ALA A O 1
ATOM 761 N N . LEU A 1 94 ? -2.258 3.114 -6.440 1.00 94.56 94 LEU A N 1
ATOM 762 C CA . LEU A 1 94 ? -1.018 3.656 -6.986 1.00 94.56 94 LEU A CA 1
ATOM 763 C C . LEU A 1 94 ? -0.045 2.541 -7.390 1.00 94.56 94 LEU A C 1
ATOM 765 O O . LEU A 1 94 ? 0.502 2.556 -8.495 1.00 94.56 94 LEU A O 1
ATOM 769 N N . ARG A 1 95 ? 0.116 1.545 -6.514 1.00 94.19 95 ARG A N 1
ATOM 770 C CA . ARG A 1 95 ? 0.904 0.333 -6.753 1.00 94.19 95 ARG A CA 1
ATOM 771 C C . ARG A 1 95 ? 0.388 -0.442 -7.969 1.00 94.19 95 ARG A C 1
ATOM 773 O O . ARG A 1 95 ? 1.172 -0.773 -8.855 1.00 94.19 95 ARG A O 1
ATOM 780 N N . ASP A 1 96 ? -0.917 -0.713 -8.035 1.00 91.81 96 ASP A N 1
ATOM 781 C CA . ASP A 1 96 ? -1.534 -1.433 -9.158 1.00 91.81 96 ASP A CA 1
ATOM 782 C C . ASP A 1 96 ? -1.312 -0.707 -10.484 1.00 91.81 96 ASP A C 1
ATOM 784 O O . ASP A 1 96 ? -0.935 -1.331 -11.476 1.00 91.81 96 ASP A O 1
ATOM 788 N N . PHE A 1 97 ? -1.485 0.616 -10.493 1.00 91.19 97 PHE A N 1
ATOM 789 C CA . PHE A 1 97 ? -1.243 1.429 -11.677 1.00 91.19 97 PHE A CA 1
ATOM 790 C C . PHE A 1 97 ? 0.214 1.336 -12.153 1.00 91.19 97 PHE A C 1
ATOM 792 O O . PHE A 1 97 ? 0.462 1.161 -13.346 1.00 91.19 97 PHE A O 1
ATOM 799 N N . CYS A 1 98 ? 1.182 1.417 -11.236 1.00 92.44 98 CYS A N 1
ATOM 800 C CA . CYS A 1 98 ? 2.602 1.334 -11.582 1.00 92.44 98 CYS A CA 1
ATOM 801 C C . CYS A 1 98 ? 2.983 -0.046 -12.136 1.00 92.44 98 CYS A C 1
ATOM 803 O O . CYS A 1 98 ? 3.641 -0.124 -13.174 1.00 92.44 98 CYS A O 1
ATOM 805 N N . LEU A 1 99 ? 2.523 -1.129 -11.501 1.00 91.00 99 LEU A N 1
ATOM 806 C CA . LEU A 1 99 ? 2.769 -2.496 -11.976 1.00 91.00 99 LEU A CA 1
ATOM 807 C C . LEU A 1 99 ? 2.172 -2.729 -13.368 1.00 91.00 99 LEU A C 1
ATOM 809 O O . LEU A 1 99 ? 2.850 -3.268 -14.241 1.00 91.00 99 LEU A O 1
ATOM 813 N N . GLN A 1 100 ? 0.940 -2.262 -13.599 1.00 89.19 100 GLN A N 1
ATOM 814 C CA . GLN A 1 100 ? 0.302 -2.319 -14.917 1.00 89.19 100 GLN A CA 1
ATOM 815 C C . GLN A 1 100 ? 1.088 -1.522 -15.956 1.00 89.19 100 GLN A C 1
ATOM 817 O O . GLN A 1 100 ? 1.300 -1.993 -17.068 1.00 89.19 100 GLN A O 1
ATOM 822 N N . ARG A 1 101 ? 1.550 -0.320 -15.600 1.00 88.69 101 ARG A N 1
ATOM 823 C CA . ARG A 1 101 ? 2.289 0.544 -16.524 1.00 88.69 101 ARG A CA 1
ATOM 824 C C . ARG A 1 101 ? 3.639 -0.039 -16.937 1.00 88.69 101 ARG A C 1
ATOM 826 O O . ARG A 1 101 ? 4.074 0.214 -18.058 1.00 88.69 101 ARG A O 1
ATOM 833 N N . LEU A 1 102 ? 4.275 -0.808 -16.059 1.00 88.50 102 LEU A N 1
ATOM 834 C CA . LEU A 1 102 ? 5.551 -1.476 -16.317 1.00 88.50 102 LEU A CA 1
ATOM 835 C C . LEU A 1 102 ? 5.397 -2.931 -16.796 1.00 88.50 102 LEU A C 1
ATOM 837 O O . LEU A 1 102 ? 6.403 -3.588 -17.043 1.00 88.50 102 LEU A O 1
ATOM 841 N N . ASN A 1 103 ? 4.165 -3.433 -16.956 1.00 86.94 103 ASN A N 1
ATOM 842 C CA . ASN A 1 103 ? 3.858 -4.830 -17.298 1.00 86.94 103 ASN A CA 1
ATOM 843 C C . ASN A 1 103 ? 4.527 -5.862 -16.367 1.00 86.94 103 ASN A C 1
ATOM 845 O O . ASN A 1 103 ? 4.950 -6.931 -16.807 1.00 86.94 103 ASN A O 1
ATOM 849 N N . ILE A 1 104 ? 4.615 -5.551 -15.074 1.00 82.25 104 ILE A N 1
ATOM 850 C CA . ILE A 1 104 ? 5.154 -6.462 -14.061 1.00 82.25 104 ILE A CA 1
ATOM 851 C C . ILE A 1 104 ? 4.024 -7.402 -13.624 1.00 82.25 104 ILE A C 1
ATOM 853 O O . ILE A 1 104 ? 3.019 -6.954 -13.069 1.00 82.25 104 ILE A O 1
ATOM 857 N N . GLN A 1 105 ? 4.173 -8.699 -13.901 1.00 67.62 105 GLN A N 1
ATOM 858 C CA . GLN A 1 105 ? 3.212 -9.721 -13.474 1.00 67.62 105 GLN A CA 1
ATOM 859 C C . GLN A 1 105 ? 3.389 -10.044 -11.985 1.00 67.62 105 GLN A C 1
ATOM 861 O O . GLN A 1 105 ? 4.510 -10.050 -11.476 1.00 67.62 105 GLN A O 1
ATOM 866 N N . LYS A 1 106 ? 2.268 -10.293 -11.305 1.00 57.53 106 LYS A N 1
ATOM 867 C CA . LYS A 1 106 ? 2.198 -10.682 -9.896 1.00 57.53 106 LYS A CA 1
ATOM 868 C C . LYS A 1 106 ? 1.820 -12.140 -9.734 1.00 57.53 106 LYS A C 1
ATOM 870 O O . LYS A 1 106 ? 0.947 -12.584 -10.511 1.00 57.53 106 LYS A O 1
#

Secondary structure (DSSP, 8-state):
------TTSS-PPPHHHHHHHT--SHHHHHHHHHHHHHHHHHHHHH-TT-TTHHHHHHHHHHHHHHHHHHHHHHHHTPPP-HHHHHHHHHHHHHHHHHHHHTT---

Sequence (106 aa):
MTISLDYKESKAISELLIKVTHAKTFEILEETLEKIEEDFILIHSHDTNGYTASYLERFLVLLKQA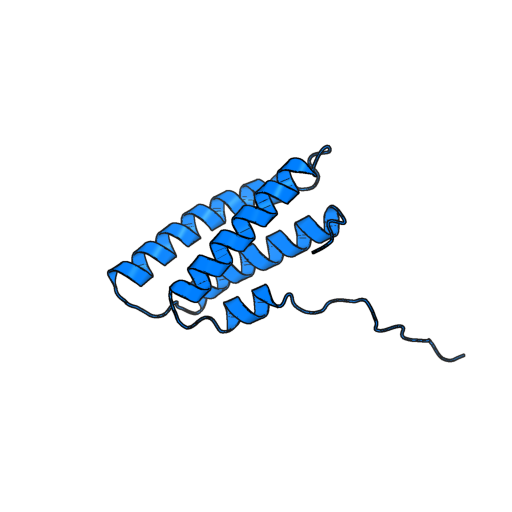HQILLRIDDKKQKPSIEERAVFGEMVALRDFCLQRLNIQK

Radius of gyration: 15.84 Å; chains: 1; bounding box: 37×24×56 Å

pLDDT: mean 86.02, std 17.59, range [29.06, 97.62]